Protein AF-A0A2I0QAY6-F1 (afdb_monomer_lite)

Structure (mmCIF, N/CA/C/O backbone):
data_AF-A0A2I0QAY6-F1
#
_entry.id   AF-A0A2I0QAY6-F1
#
loop_
_atom_site.group_PDB
_atom_site.id
_atom_site.type_symbol
_atom_site.label_atom_id
_atom_site.label_alt_id
_atom_site.label_comp_id
_atom_site.label_asym_id
_atom_site.label_entity_id
_atom_site.label_seq_id
_atom_site.pdbx_PDB_ins_code
_atom_site.Cartn_x
_atom_site.Cartn_y
_atom_site.Cartn_z
_atom_site.occupancy
_atom_site.B_iso_or_equiv
_atom_site.auth_seq_id
_atom_site.auth_comp_id
_atom_site.auth_asym_id
_atom_site.auth_atom_id
_atom_site.pdbx_PDB_model_num
ATOM 1 N N . MET A 1 1 ? 24.742 12.632 34.281 1.00 63.00 1 MET A N 1
ATOM 2 C CA . MET A 1 1 ? 23.306 12.336 34.057 1.00 63.00 1 MET A CA 1
ATOM 3 C C . MET A 1 1 ? 22.663 13.225 32.989 1.00 63.00 1 MET A C 1
ATOM 5 O O . MET A 1 1 ? 22.174 12.673 32.017 1.00 63.00 1 MET A O 1
ATOM 9 N N . LYS A 1 2 ? 22.738 14.567 33.069 1.00 77.19 2 LYS A N 1
ATOM 10 C CA . LYS A 1 2 ? 22.160 15.469 32.040 1.00 77.19 2 LYS A CA 1
ATOM 11 C C . LYS A 1 2 ? 22.634 15.188 30.600 1.00 77.19 2 LYS A C 1
ATOM 13 O O . LYS A 1 2 ? 21.817 15.153 29.695 1.00 77.19 2 LYS A O 1
ATOM 18 N N . LYS A 1 3 ? 23.929 14.912 30.390 1.00 83.38 3 LYS A N 1
ATOM 19 C CA . LYS A 1 3 ? 24.487 14.587 29.058 1.00 83.38 3 LYS A CA 1
ATOM 20 C C . LYS A 1 3 ? 23.934 13.280 28.464 1.00 83.38 3 LYS A C 1
ATOM 22 O O . LYS A 1 3 ? 23.675 13.224 27.271 1.00 83.38 3 LYS A O 1
ATOM 27 N N . ILE A 1 4 ? 23.713 12.262 29.303 1.00 89.31 4 ILE A N 1
ATOM 28 C CA . ILE A 1 4 ? 23.132 10.970 28.892 1.00 89.31 4 ILE A CA 1
ATOM 29 C C . ILE A 1 4 ? 21.658 11.156 28.516 1.00 89.31 4 ILE A C 1
ATOM 31 O O . ILE A 1 4 ? 21.213 10.644 27.497 1.00 89.31 4 ILE A O 1
ATOM 35 N N . PHE A 1 5 ? 20.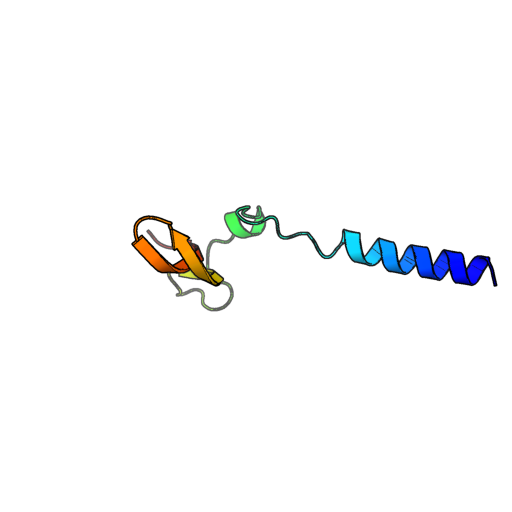925 11.950 29.300 1.00 90.62 5 PHE A N 1
ATOM 36 C CA . PHE A 1 5 ? 19.533 12.283 29.007 1.00 90.62 5 PHE A CA 1
ATOM 37 C C . PHE A 1 5 ? 19.387 13.040 27.677 1.00 90.62 5 PHE A C 1
ATOM 39 O O . PHE A 1 5 ? 18.534 12.699 26.866 1.00 90.62 5 PHE A O 1
ATOM 46 N N . ILE A 1 6 ? 20.267 14.009 27.405 1.00 91.25 6 ILE A N 1
ATOM 47 C CA . ILE A 1 6 ? 20.289 14.743 26.129 1.00 91.25 6 ILE A CA 1
ATOM 48 C C . ILE A 1 6 ? 20.592 13.802 24.952 1.00 91.25 6 ILE A C 1
ATOM 50 O O . ILE A 1 6 ? 19.915 13.873 23.929 1.00 91.25 6 ILE A O 1
ATOM 54 N N . ALA A 1 7 ? 21.563 12.896 25.103 1.00 90.31 7 ALA A N 1
ATOM 55 C CA . ALA A 1 7 ? 21.892 11.915 24.070 1.00 90.31 7 ALA A CA 1
ATOM 56 C C . ALA A 1 7 ? 20.708 10.983 23.754 1.00 90.31 7 ALA A C 1
ATOM 58 O O . ALA A 1 7 ? 20.432 10.730 22.585 1.00 90.31 7 ALA A O 1
ATOM 59 N N . LEU A 1 8 ? 19.974 10.532 24.777 1.00 89.31 8 LEU A N 1
ATOM 60 C CA . LEU A 1 8 ? 18.787 9.688 24.612 1.00 89.31 8 LEU A CA 1
ATOM 61 C C . LEU A 1 8 ? 17.649 10.410 23.871 1.00 89.31 8 LEU A C 1
ATOM 63 O O . LEU A 1 8 ? 16.984 9.825 23.022 1.00 89.31 8 LEU A O 1
ATOM 67 N N . VAL A 1 9 ? 17.428 11.692 24.165 1.00 89.56 9 VAL A N 1
ATOM 68 C CA . VAL A 1 9 ? 16.408 12.491 23.466 1.00 89.56 9 VAL A CA 1
ATOM 69 C C . VAL A 1 9 ? 16.782 12.688 21.993 1.00 89.56 9 VAL A C 1
ATOM 71 O O . VAL A 1 9 ? 15.933 12.539 21.117 1.00 89.56 9 VAL A O 1
ATOM 74 N N . LEU A 1 10 ? 18.057 12.960 21.700 1.00 87.81 10 LEU A N 1
ATOM 75 C CA . LEU A 1 10 ? 18.552 13.116 20.328 1.00 87.81 10 LEU A CA 1
ATOM 76 C C . LEU A 1 10 ? 18.390 11.841 19.492 1.00 87.81 10 LEU A C 1
ATOM 78 O O . LEU A 1 10 ? 17.963 11.923 18.340 1.00 87.81 10 LEU A O 1
ATOM 82 N N . THR A 1 11 ? 18.678 10.665 20.058 1.00 84.25 11 THR A N 1
ATOM 83 C CA . THR A 1 11 ? 18.512 9.397 19.331 1.00 84.25 11 THR A CA 1
ATOM 84 C C . THR A 1 11 ? 17.044 9.081 19.057 1.00 84.25 11 THR A C 1
ATOM 86 O O . THR A 1 11 ? 16.722 8.613 17.967 1.00 84.25 11 THR A O 1
ATOM 89 N N . LEU A 1 12 ? 16.127 9.389 19.978 1.00 83.19 12 LEU A N 1
ATOM 90 C CA . LEU A 1 12 ? 14.688 9.188 19.765 1.00 83.19 12 LEU A CA 1
ATOM 91 C C . LEU A 1 12 ? 14.125 10.079 18.645 1.00 83.19 12 LEU A C 1
ATOM 93 O O . LEU A 1 12 ? 13.311 9.614 17.848 1.00 83.19 12 LEU A O 1
ATOM 97 N N . ILE A 1 13 ? 14.586 11.330 18.543 1.00 81.56 13 ILE A N 1
ATOM 98 C CA . ILE A 1 13 ? 14.138 12.267 17.498 1.00 81.56 13 ILE A CA 1
ATOM 99 C C . ILE A 1 13 ? 14.722 11.891 16.128 1.00 81.56 13 ILE A C 1
ATOM 101 O O . ILE A 1 13 ? 14.013 11.951 15.124 1.00 81.56 13 ILE A O 1
ATOM 105 N N . ALA A 1 14 ? 15.983 11.450 16.067 1.00 79.19 14 ALA A N 1
ATOM 106 C CA . ALA A 1 14 ? 16.627 11.069 14.809 1.00 79.19 14 ALA A CA 1
ATOM 107 C C . ALA A 1 14 ? 15.904 9.914 14.084 1.00 79.19 14 ALA A C 1
ATOM 109 O O . ALA A 1 14 ? 15.820 9.919 12.859 1.00 79.19 14 ALA A O 1
ATOM 110 N N . ASN A 1 15 ? 15.316 8.965 14.821 1.00 68.19 15 ASN A N 1
ATOM 111 C CA . ASN A 1 15 ? 14.570 7.843 14.236 1.00 68.19 15 ASN A CA 1
ATOM 112 C C . ASN A 1 15 ? 13.268 8.270 13.526 1.00 68.19 15 ASN A C 1
ATOM 114 O O . ASN A 1 15 ? 12.829 7.597 12.597 1.00 68.19 15 ASN A O 1
ATOM 118 N N . GLN A 1 16 ? 12.658 9.394 13.917 1.00 65.38 16 GLN A N 1
ATOM 119 C CA . GLN A 1 16 ? 11.428 9.890 13.283 1.00 65.38 16 GLN A CA 1
ATOM 120 C C . GLN A 1 16 ? 11.677 10.478 11.885 1.00 65.38 16 GLN A C 1
ATOM 122 O O . GLN A 1 16 ? 10.769 10.485 11.057 1.00 65.38 16 GLN A O 1
ATOM 127 N N . LEU A 1 17 ? 12.898 10.945 11.600 1.00 63.69 17 LEU A N 1
ATOM 128 C CA . LEU A 1 17 ? 13.222 11.623 10.340 1.00 63.69 17 LEU A CA 1
ATOM 129 C 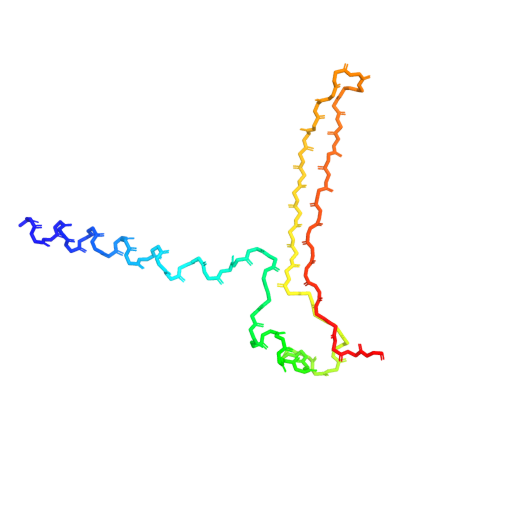C . LEU A 1 17 ? 13.401 10.661 9.156 1.00 63.69 17 LEU A C 1
ATOM 131 O O . LEU A 1 17 ? 13.147 11.055 8.023 1.00 63.69 17 LEU A O 1
ATOM 135 N N . PHE A 1 18 ? 13.796 9.408 9.402 1.00 62.62 18 PHE A N 1
ATOM 136 C CA . PHE A 1 18 ? 14.117 8.438 8.342 1.00 62.62 18 PHE A CA 1
ATOM 137 C C . PHE A 1 18 ? 13.014 7.404 8.070 1.00 62.62 18 PHE A C 1
ATOM 139 O O . PHE A 1 18 ? 13.103 6.655 7.104 1.00 62.62 18 PHE A O 1
ATOM 146 N N . ALA A 1 19 ? 11.963 7.347 8.895 1.00 60.56 19 ALA A N 1
ATOM 147 C CA . ALA A 1 19 ? 10.921 6.320 8.786 1.00 60.56 19 ALA A CA 1
ATOM 148 C C . ALA A 1 19 ? 9.689 6.745 7.961 1.00 60.56 19 ALA A C 1
ATOM 150 O O . ALA A 1 19 ? 8.830 5.913 7.675 1.00 60.56 19 ALA A O 1
ATOM 151 N N . GLN A 1 20 ? 9.570 8.025 7.584 1.00 60.03 20 GLN A N 1
ATOM 152 C CA . GLN A 1 20 ? 8.377 8.572 6.915 1.00 60.03 20 GLN A CA 1
ATOM 153 C C . GLN A 1 20 ? 8.592 8.915 5.431 1.00 60.03 20 GLN A C 1
ATOM 155 O O . GLN A 1 20 ? 7.969 9.841 4.911 1.00 60.03 20 GLN A O 1
ATOM 160 N N . ASP A 1 21 ? 9.443 8.173 4.722 1.00 57.06 21 ASP A N 1
ATOM 161 C CA . ASP A 1 21 ? 9.741 8.466 3.309 1.00 57.06 21 ASP A CA 1
ATOM 162 C C . ASP A 1 21 ? 8.685 7.937 2.317 1.00 57.06 21 ASP A C 1
ATOM 164 O O . ASP A 1 21 ? 8.846 7.991 1.102 1.00 57.06 21 ASP 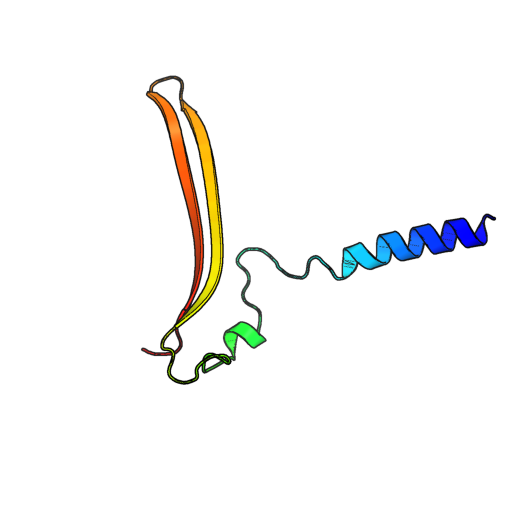A O 1
ATOM 168 N N . TYR A 1 22 ? 7.552 7.438 2.815 1.00 61.12 22 TYR A N 1
ATOM 169 C CA . TYR A 1 22 ? 6.465 6.961 1.968 1.00 61.12 22 TYR A CA 1
ATOM 170 C C . TYR A 1 22 ? 5.255 7.890 2.055 1.00 61.12 22 TYR A C 1
ATOM 172 O O . TYR A 1 22 ? 4.346 7.720 2.874 1.00 61.12 22 TYR A O 1
ATOM 180 N N . LYS A 1 23 ? 5.237 8.910 1.190 1.00 65.38 23 LYS A N 1
ATOM 181 C CA . LYS A 1 23 ? 4.069 9.784 1.029 1.00 65.38 23 LYS A CA 1
ATOM 182 C C . LYS A 1 23 ? 2.993 9.025 0.260 1.00 65.38 23 LYS A C 1
ATOM 184 O O . LYS A 1 23 ? 3.162 8.730 -0.919 1.00 65.38 23 LYS A O 1
ATOM 189 N N . TYR A 1 24 ? 1.880 8.742 0.932 1.00 65.81 24 TYR A N 1
ATOM 190 C CA . TYR A 1 24 ? 0.724 8.069 0.342 1.00 65.81 24 TYR A CA 1
ATOM 191 C C . TYR A 1 24 ? 0.320 8.720 -0.993 1.00 65.81 24 TYR A C 1
ATOM 193 O O . TYR A 1 24 ? 0.109 9.932 -1.058 1.00 65.81 24 TYR A O 1
ATOM 201 N N . GLY A 1 25 ? 0.260 7.921 -2.061 1.00 68.88 25 GLY A N 1
ATOM 202 C CA . GLY A 1 25 ? -0.085 8.372 -3.413 1.00 68.88 25 GLY A CA 1
ATOM 203 C C . GLY A 1 25 ? 1.051 9.010 -4.224 1.00 68.88 25 GLY A C 1
ATOM 204 O O . GLY A 1 25 ? 0.826 9.352 -5.382 1.00 68.88 25 GLY A O 1
ATOM 205 N N . LYS A 1 26 ? 2.263 9.167 -3.675 1.00 76.00 26 LYS A N 1
ATOM 206 C CA . LYS A 1 26 ? 3.422 9.624 -4.455 1.00 76.00 26 LYS A CA 1
ATOM 207 C C . LYS A 1 26 ? 4.170 8.441 -5.065 1.00 76.00 26 LYS A C 1
ATOM 209 O O . LYS A 1 26 ? 4.238 7.365 -4.476 1.00 76.00 26 LYS A O 1
ATOM 214 N N . VAL A 1 27 ? 4.711 8.666 -6.257 1.00 81.12 27 VAL A N 1
ATOM 215 C CA . VAL A 1 27 ? 5.587 7.730 -6.969 1.00 81.12 27 VAL A CA 1
ATOM 216 C C . VAL A 1 27 ? 7.001 8.294 -6.892 1.00 81.12 27 VAL A C 1
ATOM 218 O O . VAL A 1 27 ? 7.188 9.495 -7.118 1.00 81.12 27 VAL A O 1
ATOM 221 N N . SER A 1 28 ? 7.973 7.467 -6.512 1.00 83.81 28 SER A N 1
ATOM 222 C CA . SER A 1 28 ? 9.379 7.882 -6.491 1.00 83.81 28 SER A CA 1
ATOM 223 C C . SER A 1 28 ? 9.935 7.980 -7.921 1.00 83.81 28 SER A C 1
ATOM 225 O O . SER A 1 28 ? 9.340 7.465 -8.868 1.00 83.81 28 SER A O 1
ATOM 227 N N . LYS A 1 29 ? 11.065 8.669 -8.121 1.00 83.94 29 LYS A N 1
ATOM 228 C CA . LYS A 1 29 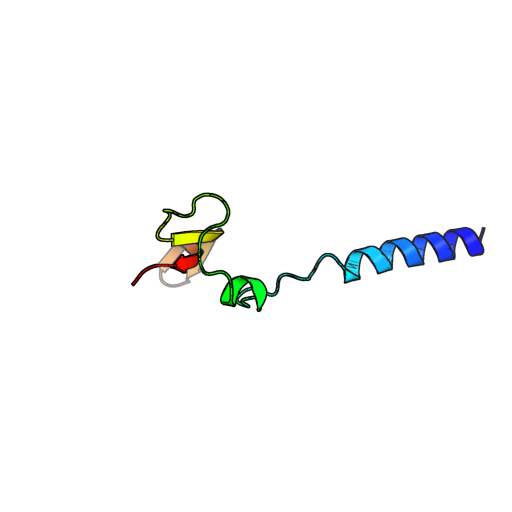? 11.668 8.749 -9.466 1.00 83.94 29 LYS A CA 1
ATOM 229 C C . LYS A 1 29 ? 12.169 7.382 -9.921 1.00 83.94 29 LYS A C 1
ATOM 231 O O . LYS A 1 29 ? 11.966 7.003 -11.065 1.00 83.94 29 LYS A O 1
ATOM 236 N N . GLU A 1 30 ? 12.737 6.626 -8.997 1.00 84.56 30 GLU A N 1
ATOM 237 C CA . GLU A 1 30 ? 13.224 5.265 -9.199 1.00 84.56 30 GLU A CA 1
ATOM 238 C C . GLU A 1 30 ? 12.064 4.339 -9.597 1.00 84.56 30 GLU A C 1
ATOM 240 O O . GLU A 1 30 ? 12.140 3.619 -10.592 1.00 84.56 30 GLU A O 1
ATOM 245 N N . GLU A 1 31 ? 10.935 4.445 -8.884 1.00 81.88 31 GLU A N 1
ATOM 246 C CA . GLU A 1 31 ? 9.690 3.747 -9.212 1.00 81.88 31 GLU A CA 1
ATOM 247 C C . GLU A 1 31 ? 9.096 4.187 -10.553 1.00 81.88 31 GLU A C 1
ATOM 249 O O . GLU A 1 31 ? 8.312 3.439 -11.125 1.00 81.88 31 GLU A O 1
ATOM 254 N N . LEU A 1 32 ? 9.409 5.373 -11.074 1.00 84.00 32 LEU A N 1
ATOM 255 C CA . LEU A 1 32 ? 8.958 5.814 -12.397 1.00 84.00 32 LEU A CA 1
ATOM 256 C C . LEU A 1 32 ? 9.883 5.294 -13.507 1.00 84.00 32 LEU A C 1
ATOM 258 O O . LEU A 1 32 ? 9.406 4.875 -14.559 1.00 84.00 32 LEU A O 1
ATOM 262 N N . GLU A 1 33 ? 11.192 5.294 -13.263 1.00 88.19 33 GLU A N 1
ATOM 263 C CA . GLU A 1 33 ? 12.228 4.923 -14.233 1.00 88.19 33 GLU A CA 1
ATOM 264 C C . GLU A 1 33 ? 12.400 3.407 -14.408 1.00 88.19 33 GLU A C 1
ATOM 266 O O . GLU A 1 33 ? 12.909 2.963 -15.439 1.00 88.19 33 GLU A O 1
ATOM 271 N N . GLU A 1 34 ? 11.965 2.595 -13.441 1.00 87.88 34 GLU A N 1
ATOM 272 C CA . GLU A 1 34 ? 12.073 1.135 -13.517 1.00 87.88 34 GLU A CA 1
ATOM 273 C C . GLU A 1 34 ? 11.277 0.569 -14.722 1.00 87.88 34 GLU A C 1
ATOM 275 O O . GLU A 1 34 ? 10.072 0.779 -14.856 1.00 87.88 34 GLU A O 1
ATOM 280 N N . LYS A 1 35 ? 11.945 -0.150 -15.632 1.00 86.62 35 LYS A N 1
ATOM 281 C CA . LYS A 1 35 ? 11.343 -0.619 -16.901 1.00 86.62 35 LYS A CA 1
ATOM 282 C C . LYS A 1 35 ? 10.828 -2.056 -16.867 1.00 86.62 35 LYS A C 1
ATOM 284 O O . LYS A 1 35 ? 10.054 -2.434 -17.737 1.00 86.62 35 LYS A O 1
ATOM 289 N N . TYR A 1 36 ? 11.270 -2.845 -15.899 1.00 89.00 36 TYR A N 1
ATOM 290 C CA . TYR A 1 36 ? 10.935 -4.257 -15.742 1.00 89.00 36 TYR A CA 1
ATOM 291 C C . TYR A 1 36 ? 10.825 -4.580 -14.255 1.00 89.00 36 TYR A C 1
ATOM 293 O O . TYR A 1 36 ? 11.491 -3.941 -13.438 1.00 89.00 36 TYR A O 1
ATOM 301 N N . CYS A 1 37 ? 10.003 -5.569 -13.900 1.00 89.19 37 CYS A N 1
ATOM 302 C CA . CYS A 1 37 ? 9.906 -5.989 -12.510 1.00 89.19 37 CYS A CA 1
ATOM 303 C C . CYS A 1 37 ? 11.232 -6.645 -12.072 1.00 89.19 37 CYS A C 1
ATOM 305 O O . CYS A 1 37 ? 11.702 -7.566 -12.745 1.00 89.19 37 CYS A O 1
ATOM 307 N N . PRO A 1 38 ? 11.838 -6.224 -10.946 1.00 87.88 38 PRO A N 1
ATOM 308 C CA . PRO A 1 38 ? 13.099 -6.799 -10.470 1.00 87.88 38 PRO A CA 1
ATOM 309 C C . PRO A 1 38 ? 12.993 -8.279 -10.078 1.00 87.88 38 PRO A C 1
ATOM 311 O O . PRO A 1 38 ? 13.976 -9.009 -10.158 1.00 87.88 38 PRO A O 1
ATOM 314 N N . LEU A 1 39 ? 11.808 -8.711 -9.632 1.00 87.88 39 LEU A N 1
ATOM 315 C CA . LEU A 1 39 ? 11.534 -10.091 -9.213 1.00 87.88 39 LEU A CA 1
ATOM 316 C C . LEU A 1 39 ? 11.360 -11.037 -10.405 1.00 87.88 39 LEU A C 1
ATOM 318 O O . LEU A 1 39 ? 11.735 -12.202 -10.321 1.00 87.88 39 LEU A O 1
ATOM 322 N N . ASP A 1 40 ? 10.787 -10.537 -11.497 1.00 88.88 40 ASP A N 1
ATOM 323 C CA . ASP A 1 40 ? 10.505 -11.308 -12.702 1.00 88.88 40 ASP A CA 1
ATOM 324 C C . ASP A 1 40 ? 10.457 -10.368 -13.910 1.00 88.88 40 ASP A C 1
ATOM 326 O O . ASP A 1 40 ? 9.498 -9.626 -14.109 1.00 88.88 40 ASP A O 1
ATOM 330 N N . SER A 1 41 ? 11.488 -10.413 -14.750 1.00 88.88 41 SER A N 1
ATOM 331 C CA . SER A 1 41 ? 11.576 -9.551 -15.934 1.00 88.88 41 SER A CA 1
ATOM 332 C C . SER A 1 41 ? 10.516 -9.852 -17.000 1.00 88.88 41 SER A C 1
ATOM 334 O O . SER A 1 41 ? 10.281 -9.007 -17.863 1.00 88.88 41 SER A O 1
ATOM 336 N N . SER A 1 42 ? 9.860 -11.016 -16.938 1.00 90.12 42 SER A N 1
ATOM 337 C CA . SER A 1 42 ? 8.733 -11.369 -17.805 1.00 90.12 42 SER A CA 1
ATOM 338 C C . SER A 1 42 ? 7.385 -10.864 -17.276 1.00 90.12 42 SER A C 1
ATOM 340 O O . SER A 1 42 ? 6.381 -10.920 -17.991 1.00 90.12 42 SER A O 1
ATOM 342 N N . ALA A 1 43 ? 7.346 -10.341 -16.044 1.00 91.12 43 ALA A N 1
ATOM 343 C CA . ALA A 1 43 ? 6.121 -9.858 -15.436 1.00 91.12 43 ALA A CA 1
ATOM 344 C C . ALA A 1 43 ? 5.634 -8.567 -16.103 1.00 91.12 43 ALA A C 1
ATOM 346 O O . ALA A 1 43 ? 6.303 -7.534 -16.132 1.00 91.12 43 ALA A O 1
ATOM 347 N N . ASN A 1 44 ? 4.393 -8.623 -16.570 1.00 93.00 44 ASN A N 1
ATOM 348 C CA . ASN A 1 44 ? 3.700 -7.516 -17.220 1.00 93.00 44 ASN A CA 1
ATOM 349 C C . ASN A 1 44 ? 3.339 -6.378 -16.247 1.00 93.00 44 ASN A C 1
ATOM 351 O O . ASN A 1 44 ? 3.311 -5.206 -16.616 1.00 93.00 44 ASN A O 1
ATOM 355 N N . ALA A 1 45 ? 3.094 -6.702 -14.978 1.00 91.94 45 ALA A N 1
ATOM 356 C CA . ALA A 1 45 ? 2.765 -5.732 -13.943 1.00 91.94 45 ALA A CA 1
ATOM 357 C C . ALA A 1 45 ? 3.223 -6.216 -12.562 1.00 91.94 45 ALA A C 1
ATOM 359 O O . ALA A 1 45 ? 3.374 -7.415 -12.334 1.00 91.94 45 ALA A O 1
ATOM 360 N N . ALA A 1 46 ? 3.391 -5.284 -11.626 1.00 91.69 46 ALA A N 1
ATOM 361 C CA . ALA A 1 46 ? 3.713 -5.558 -10.232 1.00 91.69 46 ALA A CA 1
ATOM 362 C C . ALA A 1 46 ? 2.783 -4.784 -9.292 1.00 91.69 46 ALA A C 1
ATOM 364 O O . ALA A 1 46 ? 2.519 -3.594 -9.481 1.00 91.69 46 ALA A O 1
ATOM 365 N N . VAL A 1 47 ? 2.306 -5.451 -8.239 1.00 90.06 47 VAL A N 1
ATOM 366 C CA . VAL A 1 47 ?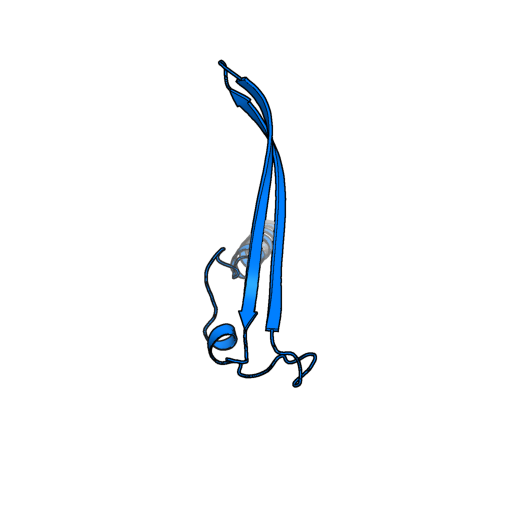 1.573 -4.799 -7.147 1.00 90.06 47 VAL A CA 1
ATOM 367 C C . VAL A 1 47 ? 2.594 -4.217 -6.177 1.00 90.06 47 VAL A C 1
ATOM 369 O O . VAL A 1 47 ? 3.214 -4.946 -5.409 1.00 90.06 47 VAL A O 1
ATOM 372 N N . LEU A 1 48 ? 2.763 -2.897 -6.207 1.00 87.50 48 LEU A N 1
ATOM 373 C CA . LEU A 1 48 ? 3.706 -2.184 -5.342 1.00 87.50 48 LEU A CA 1
ATOM 374 C C . LEU A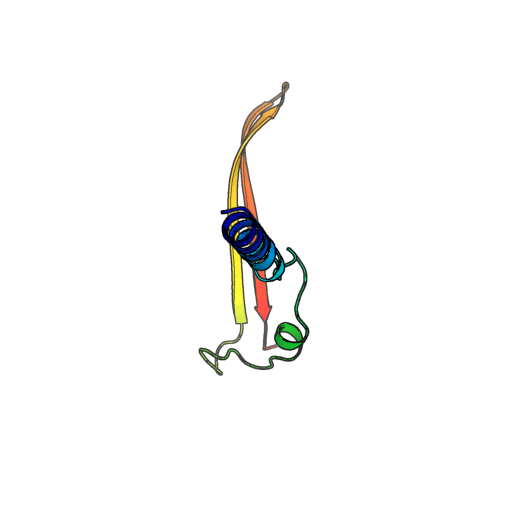 1 48 ? 3.130 -1.927 -3.948 1.00 87.50 48 LEU A C 1
ATOM 376 O O . LEU A 1 48 ? 3.866 -1.794 -2.976 1.00 87.50 48 LEU A O 1
ATOM 380 N N . TYR A 1 49 ? 1.808 -1.788 -3.849 1.00 86.56 49 TYR A N 1
ATOM 381 C CA . TYR A 1 49 ? 1.125 -1.540 -2.585 1.00 86.56 49 TYR A CA 1
ATOM 382 C C . TYR A 1 49 ? -0.321 -2.014 -2.652 1.00 86.56 49 TYR A C 1
ATOM 384 O O . TYR A 1 49 ? -1.005 -1.781 -3.647 1.00 86.56 49 TYR A O 1
ATOM 392 N N . LYS A 1 50 ? -0.805 -2.628 -1.571 1.00 89.06 50 LYS A N 1
ATOM 393 C CA . LYS A 1 50 ? -2.210 -3.004 -1.408 1.00 89.06 50 LYS A CA 1
ATOM 394 C C . LYS A 1 50 ? -2.620 -2.820 0.044 1.00 89.06 50 LYS A C 1
ATOM 396 O O . LYS A 1 50 ? -2.074 -3.463 0.936 1.00 89.06 50 LYS A O 1
ATOM 401 N N . LYS A 1 51 ? -3.603 -1.955 0.281 1.00 89.81 51 LYS A N 1
ATOM 402 C CA . LYS A 1 51 ? -4.200 -1.728 1.599 1.00 89.81 51 LYS A CA 1
ATOM 403 C C . LYS A 1 51 ? -5.708 -1.854 1.507 1.00 89.81 51 LYS A C 1
ATOM 405 O O . LYS A 1 51 ? -6.335 -1.270 0.631 1.00 89.81 51 LYS A O 1
ATOM 410 N N . ARG A 1 52 ? -6.280 -2.586 2.458 1.00 94.25 52 ARG A N 1
ATOM 411 C CA . ARG A 1 52 ? -7.722 -2.675 2.678 1.00 94.25 52 ARG A CA 1
ATOM 412 C C . ARG A 1 52 ? -8.054 -2.016 4.010 1.00 94.25 52 ARG A C 1
ATOM 414 O O . ARG A 1 52 ? -7.370 -2.268 5.000 1.00 94.25 52 ARG A O 1
ATOM 421 N N . LYS A 1 53 ? -9.106 -1.207 4.039 1.00 94.94 53 LYS A N 1
ATOM 422 C CA . LYS A 1 53 ? -9.693 -0.653 5.257 1.00 94.94 53 LYS A CA 1
ATOM 423 C C . LYS A 1 53 ? -11.186 -0.955 5.237 1.00 94.94 53 LYS A C 1
ATOM 425 O O . LYS A 1 53 ? -11.881 -0.516 4.331 1.00 94.94 53 LYS A O 1
ATOM 430 N N . THR A 1 54 ? -11.659 -1.698 6.231 1.00 96.81 54 THR A N 1
ATOM 431 C CA . THR A 1 54 ? -13.080 -2.025 6.379 1.00 96.81 54 THR A CA 1
ATOM 432 C C . THR A 1 54 ? -13.585 -1.441 7.687 1.00 96.81 54 THR A C 1
ATOM 434 O O . THR A 1 54 ? -12.936 -1.606 8.720 1.00 96.81 54 THR A O 1
ATOM 437 N N . PHE A 1 55 ? -14.706 -0.731 7.643 1.00 96.50 55 PHE A N 1
ATOM 438 C CA . PHE A 1 55 ? -15.327 -0.113 8.811 1.00 96.50 55 PHE A CA 1
ATOM 439 C C . PHE A 1 55 ? -16.845 -0.065 8.648 1.00 96.50 55 PHE A C 1
ATOM 441 O O . PHE A 1 55 ? -17.362 -0.176 7.538 1.00 96.50 55 PHE A O 1
ATOM 448 N N . PHE A 1 56 ? -17.548 0.077 9.769 1.00 97.00 56 PHE A N 1
ATOM 449 C CA . PHE A 1 56 ? -18.982 0.326 9.761 1.00 97.00 56 PHE A CA 1
ATOM 450 C C . PHE A 1 56 ? -19.225 1.831 9.680 1.00 97.00 56 PHE A C 1
ATOM 452 O O . PHE A 1 56 ? -18.651 2.582 10.470 1.00 97.00 56 PHE A O 1
ATOM 459 N N . ASP A 1 57 ? -20.055 2.252 8.736 1.00 96.62 57 ASP A N 1
ATOM 460 C CA . ASP A 1 57 ? -20.541 3.623 8.619 1.00 96.62 57 ASP A CA 1
ATOM 461 C C . ASP A 1 57 ? -22.021 3.653 8.998 1.00 96.62 57 ASP A C 1
ATOM 463 O O . ASP A 1 57 ? -22.772 2.762 8.612 1.00 96.62 57 ASP A O 1
ATOM 467 N N . TYR A 1 58 ? -22.439 4.633 9.793 1.00 95.62 58 TYR A N 1
ATOM 468 C CA . TYR A 1 58 ? -23.835 4.759 10.204 1.00 95.62 58 TYR A CA 1
ATOM 469 C C . TYR A 1 58 ? -24.449 5.995 9.564 1.00 95.62 58 TYR A C 1
ATOM 471 O O . TYR A 1 58 ? -24.019 7.119 9.830 1.00 95.62 58 TYR A O 1
ATOM 479 N N . LYS A 1 59 ? -25.505 5.784 8.778 1.00 93.94 59 LYS A N 1
ATOM 480 C CA . LYS A 1 59 ? -26.304 6.853 8.177 1.00 93.94 59 LYS A CA 1
ATOM 481 C C . LYS A 1 59 ? -27.699 6.837 8.782 1.00 93.94 59 LYS A C 1
ATOM 483 O O . LYS A 1 59 ? -28.316 5.783 8.896 1.00 93.94 59 LYS A O 1
ATOM 488 N N . GLN A 1 60 ? -28.193 8.002 9.194 1.00 93.44 60 GLN A N 1
ATOM 489 C CA . GLN A 1 60 ? -29.443 8.129 9.953 1.00 93.44 60 GLN A CA 1
ATOM 490 C C . GLN A 1 60 ? -30.673 7.570 9.212 1.00 93.44 60 GLN A C 1
ATOM 492 O O . GLN A 1 60 ? -31.618 7.115 9.848 1.00 93.44 60 GLN A O 1
ATOM 497 N N . ASP A 1 61 ? -30.654 7.606 7.886 1.00 94.88 61 ASP A N 1
ATOM 498 C CA . ASP A 1 61 ? -31.706 7.161 6.974 1.00 94.88 61 ASP A CA 1
ATOM 499 C C . ASP A 1 61 ? -31.566 5.697 6.517 1.00 94.88 61 ASP A C 1
ATOM 501 O O . ASP A 1 61 ? -32.563 5.092 6.126 1.00 94.88 61 ASP A O 1
ATOM 505 N N . VAL A 1 62 ? -30.364 5.111 6.592 1.00 92.19 62 VAL A N 1
ATOM 506 C CA . VAL A 1 62 ? -30.065 3.762 6.060 1.00 92.19 62 VAL A CA 1
ATOM 507 C C . VAL A 1 62 ? -29.718 2.742 7.154 1.00 92.19 62 VAL A C 1
ATOM 509 O O . VAL A 1 62 ? -30.008 1.555 7.013 1.00 92.19 62 VAL A O 1
ATOM 512 N N . GLY A 1 63 ? -29.131 3.179 8.269 1.00 93.69 63 GLY A N 1
ATOM 513 C CA . GLY A 1 63 ? -28.584 2.315 9.317 1.00 93.69 63 GLY A CA 1
ATOM 514 C C . GLY A 1 63 ? -27.079 2.068 9.156 1.00 93.69 63 GLY A C 1
ATOM 515 O O . GLY A 1 63 ? -26.351 2.927 8.660 1.00 93.69 63 GLY A O 1
ATOM 516 N N . PHE A 1 64 ? -26.596 0.913 9.627 1.00 95.69 64 PHE A N 1
ATOM 517 C CA . PHE A 1 64 ? -25.184 0.529 9.514 1.00 95.69 64 PHE A CA 1
ATOM 518 C C . PHE A 1 64 ? -24.868 -0.064 8.137 1.00 95.69 64 PHE A C 1
ATOM 520 O O . PHE A 1 64 ? -25.455 -1.066 7.732 1.00 95.69 64 PHE A O 1
ATOM 527 N N . GLU A 1 65 ? -23.867 0.493 7.469 1.00 96.19 65 GLU A N 1
ATOM 528 C CA . GLU A 1 65 ? -23.277 -0.016 6.236 1.00 96.19 65 GLU A CA 1
ATOM 529 C C . GLU A 1 65 ? -21.867 -0.547 6.507 1.00 96.19 65 GLU A C 1
ATOM 531 O O . GLU A 1 65 ? -21.112 0.013 7.302 1.00 96.19 65 GLU A O 1
ATOM 536 N N . VAL A 1 66 ? -21.479 -1.621 5.818 1.00 96.50 66 VAL A N 1
ATOM 537 C CA . VAL A 1 66 ? -20.086 -2.084 5.805 1.00 96.50 66 VAL A CA 1
ATOM 538 C C . VAL A 1 66 ? -19.373 -1.418 4.638 1.00 96.50 66 VAL A C 1
ATOM 540 O O . VAL A 1 66 ? -19.601 -1.767 3.481 1.00 96.50 66 VAL A O 1
ATOM 543 N N . VAL A 1 67 ? -18.467 -0.493 4.938 1.00 96.31 67 VAL A N 1
ATOM 544 C CA . VAL A 1 67 ? -17.644 0.184 3.936 1.00 96.31 67 VAL A CA 1
ATOM 545 C C . VAL A 1 67 ? -16.302 -0.524 3.839 1.00 96.31 67 VAL A C 1
ATOM 547 O O . VAL A 1 67 ? -15.624 -0.735 4.844 1.00 96.31 67 VAL A O 1
ATOM 550 N N . THR A 1 68 ? -15.903 -0.896 2.622 1.00 97.06 68 THR A N 1
ATOM 551 C CA . THR A 1 68 ? -14.572 -1.445 2.339 1.00 97.06 68 THR A CA 1
ATOM 552 C C . THR A 1 68 ? -13.860 -0.574 1.317 1.00 97.06 68 THR A C 1
ATOM 554 O O . THR A 1 68 ? -14.191 -0.574 0.137 1.00 97.06 68 THR A O 1
ATOM 557 N N . GLU A 1 69 ? -12.839 0.136 1.778 1.00 95.00 69 GLU A N 1
ATOM 558 C CA . GLU A 1 69 ? -11.931 0.912 0.945 1.00 95.00 69 GLU A CA 1
ATOM 559 C C . GLU A 1 69 ? -10.723 0.045 0.581 1.00 95.00 69 GLU A C 1
ATOM 561 O O . GLU A 1 69 ? -10.045 -0.514 1.452 1.00 95.00 69 GLU A O 1
ATOM 566 N N . ILE A 1 70 ? -10.438 -0.065 -0.715 1.00 93.06 70 ILE A N 1
ATOM 567 C CA . ILE A 1 70 ? -9.256 -0.756 -1.232 1.00 93.06 70 ILE A CA 1
ATOM 568 C C . ILE A 1 70 ? -8.400 0.273 -1.958 1.00 93.06 70 ILE A C 1
ATOM 570 O O . ILE A 1 70 ? -8.865 0.944 -2.875 1.00 93.06 70 ILE A O 1
ATOM 574 N N . HIS A 1 71 ? -7.142 0.384 -1.546 1.00 89.62 71 HIS A N 1
ATOM 575 C CA . HIS A 1 71 ? -6.142 1.178 -2.239 1.00 89.62 71 HIS A CA 1
ATOM 576 C C . HIS A 1 71 ? -5.047 0.263 -2.769 1.00 89.62 71 HIS A C 1
ATOM 578 O O . HIS A 1 71 ? -4.367 -0.422 -2.000 1.00 89.62 71 HIS A O 1
ATOM 584 N N . GLU A 1 72 ? -4.876 0.274 -4.084 1.00 90.38 72 GLU A N 1
ATOM 585 C CA . GLU A 1 72 ? -3.879 -0.518 -4.790 1.00 90.38 72 GLU A CA 1
ATOM 586 C C . GLU A 1 72 ? -3.009 0.399 -5.643 1.00 90.38 72 GLU A C 1
ATOM 588 O O . GLU A 1 72 ? -3.500 1.305 -6.315 1.00 90.38 72 GLU A O 1
ATOM 593 N N . ARG A 1 73 ? -1.700 0.151 -5.611 1.00 88.38 73 ARG A N 1
ATOM 594 C CA . ARG A 1 73 ? -0.725 0.772 -6.501 1.00 88.38 73 ARG A CA 1
ATOM 595 C C . ARG A 1 73 ? -0.120 -0.330 -7.344 1.00 88.38 73 ARG A C 1
ATOM 597 O O . ARG A 1 73 ? 0.636 -1.159 -6.837 1.00 88.38 73 ARG A O 1
ATOM 604 N N . ILE A 1 74 ? -0.489 -0.342 -8.615 1.00 90.31 74 ILE A N 1
ATOM 605 C CA . ILE A 1 74 ? -0.055 -1.344 -9.579 1.00 90.31 74 ILE A CA 1
ATOM 606 C C . ILE A 1 74 ? 0.815 -0.634 -10.602 1.00 90.31 74 ILE A C 1
ATOM 608 O O . ILE A 1 74 ? 0.390 0.351 -11.205 1.00 90.31 74 ILE A O 1
ATOM 612 N N . LYS A 1 75 ? 2.036 -1.127 -10.778 1.00 89.88 75 LYS A N 1
ATOM 613 C CA . LYS A 1 75 ? 2.912 -0.704 -11.858 1.00 89.88 75 LYS A CA 1
ATOM 614 C C . LYS A 1 75 ? 2.730 -1.637 -13.040 1.00 89.88 75 LYS A C 1
ATOM 616 O O . LYS A 1 75 ? 2.757 -2.848 -12.864 1.00 89.88 75 LYS A O 1
ATOM 621 N N . ILE A 1 76 ? 2.552 -1.068 -14.223 1.00 91.25 76 ILE A N 1
ATOM 622 C CA . ILE A 1 76 ? 2.384 -1.804 -15.475 1.00 91.25 76 ILE A CA 1
ATOM 623 C C . ILE A 1 76 ? 3.615 -1.511 -16.336 1.00 91.25 76 ILE A C 1
ATOM 625 O O . ILE A 1 76 ? 3.963 -0.345 -16.523 1.00 91.25 76 ILE A O 1
ATOM 629 N N . TYR A 1 77 ? 4.292 -2.555 -16.810 1.00 89.38 77 TYR A N 1
ATOM 630 C CA . TYR A 1 77 ? 5.536 -2.453 -17.585 1.00 89.38 77 TYR A CA 1
ATOM 631 C C . TYR A 1 77 ? 5.304 -2.601 -19.090 1.00 89.38 77 TYR A C 1
ATOM 633 O O . TYR A 1 77 ? 6.070 -2.074 -19.894 1.00 89.38 77 TYR A O 1
ATOM 641 N N . ASN A 1 78 ? 4.240 -3.301 -19.478 1.00 82.31 78 ASN A N 1
ATOM 642 C CA . ASN A 1 78 ? 3.866 -3.551 -20.862 1.00 82.31 78 ASN A CA 1
ATOM 643 C C . ASN A 1 78 ? 2.669 -2.684 -21.303 1.00 82.31 78 ASN A C 1
ATOM 645 O O . ASN A 1 78 ? 1.911 -2.161 -20.489 1.00 82.31 78 ASN A O 1
ATOM 649 N N . LYS A 1 79 ? 2.521 -2.509 -22.616 1.00 61.31 79 LYS A N 1
ATOM 650 C CA . LYS A 1 79 ? 1.368 -1.873 -23.263 1.00 61.31 79 LYS A CA 1
ATOM 651 C C . LYS A 1 79 ? 0.625 -2.901 -24.096 1.00 61.31 79 LYS A C 1
ATOM 653 O O . LYS A 1 79 ? 1.324 -3.756 -24.683 1.00 61.31 79 LYS A O 1
#

Foldseek 3Di:
DVVVVVVVVVVVVVVVVPPPPDDPPDADPCNVPDQADPVDRPDQKDWPDKDKDWDWDQDPVPGTDIDIDIDTDMGGNHD

Radius of gyration: 21.32 Å; chains: 1; bounding box: 56×27×57 Å

pLDDT: mean 85.21, std 10.82, range [57.06, 97.06]

Sequence (79 aa):
MKKIFIALVLTLIANQLFAQDYKYGKVSKEELEEKYCPLDSSANAAVLYKKRKTFFDYKQDVGFEVVTEIHERIKIYNK

Secondary structure (DSSP, 8-state):
-HHHHHHHHHHHHHHHHHS----TT---HHHHH--S-SS-TT-SEEEEEEEEEEEEEEETTTEEEEEEEEEEEEEE---